Protein AF-A0A7Z7P3I7-F1 (afdb_monomer_lite)

Radius of gyration: 26.3 Å; chains: 1; bounding box: 68×51×57 Å

Secondary structure (DSSP, 8-state):
-TTT---HHHHHHHHHHHHHTTSEEEEPPPEETTEEPPPEEEEPPP-----------------------------

Organism: Streptococcus agalactiae (NCBI:txid1311)

InterPro domains:
  IPR010724 Replication initiator A, N-terminal [PF06970] (1-54)

pLDDT: mean 75.22, std 17.51, range [44.91, 95.75]

Structure (mmCIF, N/CA/C/O backbone):
data_AF-A0A7Z7P3I7-F1
#
_entry.id   AF-A0A7Z7P3I7-F1
#
loop_
_atom_site.group_PDB
_atom_site.id
_atom_site.type_symbol
_atom_site.label_atom_id
_atom_site.label_alt_id
_atom_site.label_comp_id
_atom_site.label_asym_id
_atom_site.label_entity_id
_atom_site.label_seq_id
_atom_site.pdbx_PDB_ins_code
_atom_site.Cartn_x
_atom_site.Cartn_y
_atom_site.Cartn_z
_atom_site.occupancy
_atom_site.B_iso_or_equiv
_atom_site.auth_seq_id
_atom_site.auth_comp_id
_atom_site.auth_asym_id
_atom_site.auth_atom_id
_atom_site.pdbx_PDB_model_num
ATOM 1 N N . MET A 1 1 ? 8.234 0.995 10.305 1.00 54.53 1 MET A N 1
ATOM 2 C CA . MET A 1 1 ? 8.836 1.771 9.191 1.00 54.53 1 MET A CA 1
ATOM 3 C C . MET A 1 1 ? 10.139 1.154 8.694 1.00 54.53 1 MET A C 1
ATOM 5 O O . MET A 1 1 ? 10.552 1.483 7.594 1.00 54.53 1 MET A O 1
ATOM 9 N N . GLU A 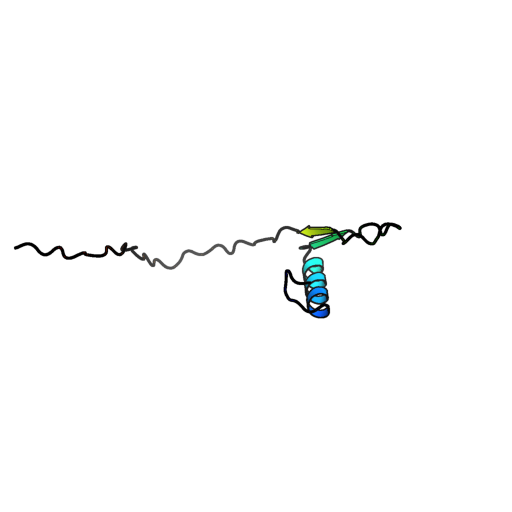1 2 ? 10.747 0.240 9.454 1.00 69.50 2 GLU A N 1
ATOM 10 C CA . GLU A 1 2 ? 12.041 -0.360 9.109 1.00 69.50 2 GLU A CA 1
ATOM 11 C C . GLU A 1 2 ? 11.982 -1.336 7.932 1.00 69.50 2 GLU A C 1
ATOM 13 O O . GLU A 1 2 ? 12.903 -1.340 7.129 1.00 69.50 2 GLU A O 1
ATOM 18 N N . LEU A 1 3 ? 10.881 -2.083 7.760 1.00 79.44 3 LEU A N 1
ATOM 19 C CA . LEU A 1 3 ? 10.802 -3.157 6.757 1.00 79.44 3 LEU A CA 1
ATOM 20 C C . LEU A 1 3 ? 11.118 -2.704 5.321 1.00 79.44 3 LEU A C 1
ATOM 22 O O . LEU A 1 3 ? 11.738 -3.440 4.568 1.00 79.44 3 LEU A O 1
ATOM 26 N N . LEU A 1 4 ? 10.684 -1.499 4.943 1.00 80.31 4 LEU A N 1
ATOM 27 C CA . LEU A 1 4 ? 10.871 -0.964 3.589 1.00 80.31 4 LEU A CA 1
ATOM 28 C C . LEU A 1 4 ? 11.881 0.191 3.535 1.00 80.31 4 LEU A C 1
ATOM 30 O O . LEU A 1 4 ? 12.171 0.691 2.454 1.00 80.31 4 LEU A O 1
ATOM 34 N N . GLY A 1 5 ? 12.373 0.666 4.686 1.00 86.12 5 GLY A N 1
ATOM 35 C CA . GLY A 1 5 ? 13.324 1.782 4.758 1.00 86.12 5 GLY A CA 1
ATOM 36 C C . GLY A 1 5 ? 12.848 3.097 4.118 1.00 86.12 5 GLY A C 1
ATOM 37 O O . GLY A 1 5 ? 13.661 3.969 3.822 1.00 86.12 5 GLY A O 1
ATOM 38 N N . PHE A 1 6 ? 11.546 3.260 3.859 1.00 89.06 6 PHE A N 1
ATOM 39 C CA . PHE A 1 6 ? 11.007 4.445 3.192 1.00 89.06 6 PHE A CA 1
ATOM 40 C C . PHE A 1 6 ? 10.589 5.536 4.174 1.00 89.06 6 PHE A C 1
ATOM 42 O O . PHE A 1 6 ? 10.096 5.272 5.272 1.00 89.06 6 PHE A O 1
ATOM 49 N N . SER A 1 7 ? 10.716 6.789 3.727 1.00 93.19 7 SER A N 1
ATOM 50 C CA . SER A 1 7 ? 10.111 7.927 4.414 1.00 93.19 7 SER A CA 1
ATOM 51 C C . SER A 1 7 ? 8.584 7.793 4.446 1.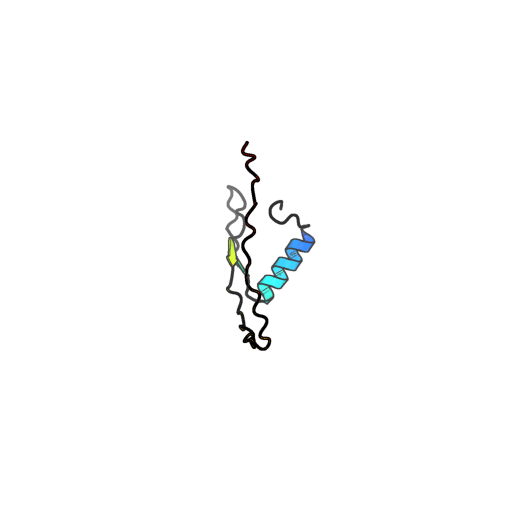00 93.19 7 SER A C 1
ATOM 53 O O . SER A 1 7 ? 7.971 7.158 3.581 1.00 93.19 7 SER A O 1
ATOM 55 N N . LYS A 1 8 ? 7.942 8.444 5.425 1.00 90.50 8 LYS A N 1
ATOM 56 C CA . LYS A 1 8 ? 6.474 8.447 5.562 1.00 90.50 8 LYS A CA 1
ATOM 57 C C . LYS A 1 8 ? 5.766 8.919 4.287 1.00 90.50 8 LYS A C 1
ATOM 59 O O . LYS A 1 8 ? 4.777 8.317 3.881 1.00 90.50 8 LYS A O 1
ATOM 64 N N . SER A 1 9 ? 6.274 9.977 3.651 1.00 94.69 9 SER A N 1
ATOM 65 C CA . SER A 1 9 ? 5.701 10.526 2.417 1.00 94.69 9 SER A CA 1
ATOM 66 C C . SER A 1 9 ? 5.813 9.544 1.254 1.00 94.69 9 SER A C 1
ATOM 68 O O . SER A 1 9 ? 4.827 9.309 0.560 1.00 94.69 9 SER A O 1
ATOM 70 N N . LYS A 1 10 ? 6.976 8.901 1.089 1.00 94.44 10 LYS A N 1
ATOM 71 C CA . LYS A 1 10 ? 7.193 7.890 0.048 1.00 94.44 10 LYS A CA 1
ATOM 72 C C . LYS A 1 10 ? 6.275 6.681 0.233 1.00 94.44 10 LYS A C 1
ATOM 74 O O . LYS A 1 10 ? 5.693 6.213 -0.741 1.00 94.44 10 LYS A O 1
ATOM 79 N N . LEU A 1 11 ? 6.083 6.227 1.473 1.00 91.88 11 LEU A N 1
ATOM 80 C CA . LEU A 1 11 ? 5.150 5.141 1.780 1.00 91.88 11 LEU A CA 1
ATOM 81 C C . LEU A 1 11 ? 3.704 5.511 1.415 1.00 91.88 11 LEU A C 1
ATOM 83 O O . LEU A 1 11 ? 2.991 4.694 0.835 1.00 91.88 11 LEU A O 1
ATOM 87 N N . LEU A 1 12 ? 3.282 6.745 1.711 1.00 93.19 12 LEU A N 1
ATOM 88 C CA . LEU A 1 12 ? 1.942 7.224 1.372 1.00 93.19 12 LEU A CA 1
ATOM 89 C C . LEU A 1 12 ? 1.722 7.282 -0.146 1.00 93.19 12 LEU A C 1
ATOM 91 O O . LEU A 1 12 ? 0.653 6.898 -0.617 1.00 93.19 12 LEU A O 1
ATOM 95 N N . THR A 1 13 ? 2.727 7.721 -0.906 1.00 95.75 13 THR A N 1
ATOM 96 C CA . THR A 1 13 ? 2.676 7.729 -2.374 1.00 95.75 13 THR A CA 1
ATOM 97 C C . THR A 1 13 ? 2.547 6.313 -2.931 1.00 95.75 13 THR A C 1
ATOM 99 O O . THR A 1 13 ? 1.619 6.054 -3.689 1.00 95.75 13 THR A O 1
ATOM 102 N N . ILE A 1 14 ? 3.407 5.380 -2.505 1.00 93.62 14 ILE A N 1
ATOM 103 C CA . ILE A 1 14 ? 3.371 3.982 -2.971 1.00 93.62 14 ILE A CA 1
ATOM 104 C C . ILE A 1 14 ? 2.014 3.341 -2.669 1.00 93.62 14 ILE A C 1
ATOM 106 O O . ILE A 1 14 ? 1.413 2.721 -3.541 1.00 93.62 14 ILE A O 1
ATOM 110 N N . LYS A 1 15 ? 1.499 3.534 -1.451 1.00 93.00 15 LYS A N 1
ATOM 111 C CA . LYS A 1 15 ? 0.202 2.999 -1.032 1.00 93.00 15 LYS A CA 1
ATOM 112 C C . LYS A 1 15 ? -0.945 3.482 -1.926 1.00 93.00 15 LYS A C 1
ATOM 114 O O . LYS A 1 15 ? -1.780 2.678 -2.324 1.00 93.00 15 LYS A O 1
ATOM 119 N N . LYS A 1 16 ? -0.972 4.774 -2.274 1.00 95.62 16 LYS A N 1
ATOM 120 C CA . LYS A 1 16 ? -1.976 5.331 -3.197 1.00 95.62 16 LYS A CA 1
ATOM 121 C C . LYS A 1 16 ? -1.879 4.699 -4.582 1.00 95.62 16 LYS A C 1
ATOM 123 O O . LYS A 1 16 ? -2.902 4.326 -5.143 1.00 95.6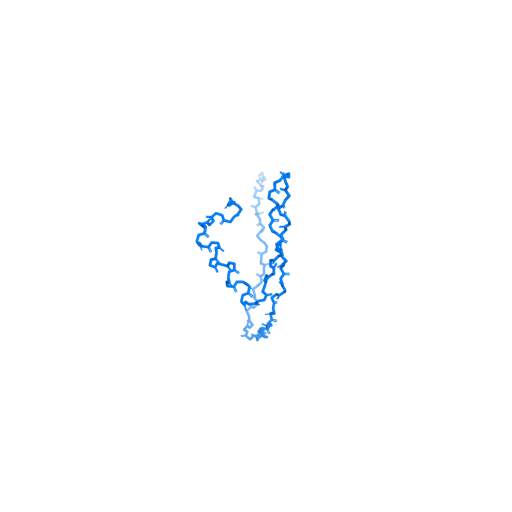2 16 LYS A O 1
ATOM 128 N N . THR A 1 17 ? -0.663 4.564 -5.108 1.00 95.19 17 THR A N 1
ATOM 129 C CA . THR A 1 17 ? -0.427 3.966 -6.425 1.00 95.19 17 THR A CA 1
ATOM 130 C C . THR A 1 17 ? -0.902 2.516 -6.470 1.00 95.19 17 THR A C 1
ATOM 132 O O . THR A 1 17 ? -1.663 2.158 -7.358 1.00 95.19 17 THR A O 1
ATOM 135 N N . LEU A 1 18 ? -0.515 1.693 -5.493 1.00 94.44 18 LEU A N 1
ATOM 136 C CA . LEU A 1 18 ? -0.921 0.286 -5.443 1.00 94.44 18 LEU A CA 1
ATOM 137 C C . LEU A 1 18 ? -2.441 0.124 -5.309 1.00 94.44 18 LEU A C 1
ATOM 139 O O . LEU A 1 18 ? -3.017 -0.734 -5.969 1.00 94.44 18 LEU A O 1
ATOM 143 N N . HIS A 1 19 ? -3.093 0.970 -4.508 1.00 94.50 19 HIS A N 1
ATOM 144 C CA . HIS A 1 19 ? -4.551 0.964 -4.386 1.00 94.50 19 HIS A CA 1
ATOM 145 C C . HIS A 1 19 ? -5.235 1.343 -5.708 1.00 94.50 19 HIS A C 1
ATOM 147 O O . HIS A 1 19 ? -6.232 0.739 -6.083 1.00 94.50 19 HIS A O 1
ATOM 153 N N . ALA A 1 20 ? -4.699 2.325 -6.442 1.00 93.94 20 ALA A N 1
ATOM 154 C CA . ALA A 1 20 ? -5.249 2.741 -7.735 1.00 93.94 20 ALA A CA 1
ATOM 155 C C . ALA A 1 20 ? -5.191 1.630 -8.797 1.00 93.94 20 ALA A C 1
ATOM 157 O O . ALA A 1 20 ? -6.083 1.549 -9.633 1.00 93.94 20 ALA A O 1
ATOM 158 N N . TYR A 1 21 ? -4.178 0.763 -8.734 1.00 93.62 21 TYR A N 1
ATOM 159 C CA . TYR A 1 21 ? -4.065 -0.415 -9.599 1.00 93.62 21 TYR A CA 1
ATOM 160 C C . TYR A 1 21 ? -4.821 -1.646 -9.071 1.00 93.62 21 TYR A C 1
ATOM 162 O O . TYR A 1 21 ? -4.679 -2.723 -9.635 1.00 93.62 21 TYR A O 1
ATOM 170 N N . GLY A 1 22 ? -5.577 -1.528 -7.973 1.00 91.94 22 GLY A N 1
ATOM 171 C CA . GLY A 1 22 ? -6.267 -2.671 -7.363 1.00 91.94 22 GLY A CA 1
ATOM 172 C C . GLY A 1 22 ? -5.328 -3.723 -6.759 1.00 91.94 22 GLY A C 1
ATOM 173 O O . GLY A 1 22 ? -5.761 -4.818 -6.419 1.00 91.94 22 GLY A O 1
ATOM 174 N N . LEU A 1 23 ? -4.041 -3.401 -6.595 1.00 94.25 23 LEU A N 1
ATOM 175 C CA . LEU A 1 23 ? -3.031 -4.330 -6.084 1.00 94.25 23 LEU A CA 1
ATOM 176 C C . LEU A 1 23 ? -3.039 -4.428 -4.563 1.00 94.25 23 LEU A C 1
ATOM 178 O O . LEU A 1 23 ? -2.437 -5.347 -4.013 1.00 94.25 23 LEU A O 1
ATOM 182 N N . ILE A 1 24 ? -3.662 -3.471 -3.870 1.00 95.75 24 ILE A N 1
ATOM 183 C CA . ILE A 1 24 ? -3.864 -3.552 -2.425 1.00 95.75 24 ILE A CA 1
ATOM 184 C C . ILE A 1 24 ? -5.240 -3.042 -2.011 1.00 95.75 24 ILE A C 1
ATOM 186 O O . ILE A 1 24 ? -5.733 -2.051 -2.548 1.00 95.75 24 ILE A O 1
ATOM 190 N N . GLU A 1 25 ? -5.776 -3.645 -0.955 1.00 93.69 25 GLU A N 1
ATOM 191 C CA . GLU A 1 25 ? -6.925 -3.139 -0.209 1.00 93.69 25 GLU A CA 1
ATOM 192 C C . GLU A 1 25 ? -6.544 -2.998 1.266 1.00 93.69 25 GLU A C 1
ATOM 194 O O . GLU A 1 25 ? -5.977 -3.909 1.872 1.00 93.69 25 GLU A O 1
ATOM 199 N N . GLU A 1 26 ? -6.835 -1.844 1.863 1.00 92.50 26 GLU A N 1
ATOM 200 C CA . GLU A 1 26 ? -6.581 -1.607 3.280 1.00 92.50 26 GLU A CA 1
ATOM 201 C C . GLU A 1 26 ? -7.883 -1.645 4.075 1.00 92.50 26 GLU A C 1
ATOM 203 O O . GLU A 1 26 ? -8.790 -0.850 3.844 1.00 92.50 26 GLU A O 1
ATOM 208 N N . VAL A 1 27 ? -7.930 -2.500 5.094 1.00 91.44 27 VAL A N 1
ATOM 209 C CA . VAL A 1 27 ? -9.056 -2.577 6.024 1.00 91.44 27 VAL A CA 1
ATOM 210 C C . VAL A 1 27 ? -8.658 -1.966 7.358 1.00 91.44 27 VAL A C 1
ATOM 212 O O . VAL A 1 27 ? -7.776 -2.473 8.068 1.00 91.44 27 VAL A O 1
ATOM 215 N N . GLN A 1 28 ? -9.344 -0.878 7.715 1.00 90.31 28 GLN A N 1
ATOM 216 C CA . GLN A 1 28 ? -9.165 -0.215 8.999 1.00 90.31 28 GLN A CA 1
ATOM 217 C C . GLN A 1 28 ? -9.509 -1.176 10.139 1.00 90.31 28 GLN A C 1
ATOM 219 O O . GLN A 1 28 ? -10.596 -1.748 10.185 1.00 90.31 28 GLN A O 1
ATOM 224 N N . GLN A 1 29 ? -8.569 -1.366 11.062 1.00 87.56 29 GLN A N 1
ATOM 225 C CA . GLN A 1 29 ? -8.826 -2.134 12.278 1.00 87.56 29 GLN A CA 1
ATOM 226 C C . GLN A 1 29 ? -9.337 -1.206 13.386 1.00 87.56 29 GLN A C 1
ATOM 228 O O . GLN A 1 29 ? -9.110 0.008 13.366 1.00 87.56 29 GLN A O 1
ATOM 233 N N . SER A 1 30 ? -10.044 -1.772 14.363 1.00 82.00 30 SER A N 1
ATOM 234 C CA . SER A 1 30 ? -10.584 -1.003 15.483 1.00 82.00 30 SER A CA 1
ATOM 235 C C . SER A 1 30 ? -9.471 -0.371 16.321 1.00 82.00 30 SER A C 1
ATOM 237 O O . SER A 1 30 ? -8.482 -1.024 16.665 1.00 82.00 30 SER A O 1
ATOM 239 N N . SER A 1 31 ? -9.679 0.877 16.732 1.00 73.31 31 SER A N 1
ATOM 240 C CA . SER A 1 31 ? -9.019 1.429 17.912 1.00 73.31 31 SER A CA 1
ATOM 241 C C . SER A 1 31 ? -9.838 1.040 19.138 1.00 73.31 31 SER A C 1
ATOM 243 O O . SER A 1 31 ? -11.004 1.414 19.237 1.00 73.31 31 SER A O 1
ATOM 245 N N . SER A 1 32 ? -9.245 0.275 20.048 1.00 69.81 32 SER A N 1
ATOM 246 C CA . SER A 1 32 ? -9.836 -0.028 21.354 1.00 69.81 32 SER A CA 1
ATOM 247 C C . SER A 1 32 ? -9.158 0.829 22.424 1.00 69.81 32 SER A C 1
ATOM 249 O O . SER A 1 32 ? -8.072 1.362 22.199 1.00 69.81 32 SER A O 1
ATOM 251 N N . GLU A 1 33 ? -9.756 0.919 23.611 1.00 69.81 33 GLU A N 1
ATOM 252 C CA . GLU A 1 33 ? -9.135 1.499 24.809 1.00 69.81 33 GLU A CA 1
ATOM 253 C C . GLU A 1 33 ? -7.782 0.833 25.139 1.00 69.81 33 GLU A C 1
ATOM 255 O O . GLU A 1 33 ? -6.864 1.477 25.636 1.00 69.81 33 GLU A O 1
ATOM 260 N N . LYS A 1 34 ? -7.605 -0.438 24.739 1.00 74.25 34 LYS A N 1
ATOM 261 C CA . LYS A 1 34 ? -6.333 -1.183 24.813 1.00 74.25 34 LYS A CA 1
ATOM 262 C C . LYS A 1 34 ? -5.269 -0.765 23.785 1.00 74.25 34 LYS A C 1
ATOM 264 O O . LYS A 1 34 ? -4.160 -1.294 23.826 1.00 74.25 34 LYS A O 1
ATOM 269 N N . GLY A 1 35 ? -5.578 0.152 22.868 1.00 78.69 35 GLY A N 1
ATOM 270 C CA . GLY A 1 35 ? -4.643 0.688 21.879 1.00 78.69 35 GLY A CA 1
ATOM 271 C C . GLY A 1 35 ? -5.125 0.590 20.430 1.00 78.69 35 GLY A C 1
ATOM 272 O O . GLY A 1 35 ? -6.136 -0.039 20.098 1.00 78.69 35 GLY A O 1
ATOM 273 N N . ARG A 1 36 ? -4.372 1.244 19.537 1.00 81.56 36 ARG A N 1
ATOM 274 C CA . ARG A 1 36 ? -4.637 1.262 18.095 1.00 81.56 36 ARG A CA 1
ATOM 275 C C . ARG A 1 36 ? -3.982 0.058 17.425 1.00 81.56 36 ARG A C 1
ATOM 277 O O . ARG A 1 36 ? -2.758 -0.022 17.360 1.00 81.56 36 ARG A O 1
ATOM 284 N N . MET A 1 37 ? -4.797 -0.840 16.881 1.00 84.94 37 MET A N 1
ATOM 285 C CA . MET A 1 37 ? -4.301 -1.895 16.002 1.00 84.94 37 MET A CA 1
ATOM 286 C C . MET A 1 37 ? -3.865 -1.318 14.653 1.00 84.94 37 MET A C 1
ATOM 288 O O . MET A 1 37 ? -4.466 -0.371 14.144 1.00 84.94 37 MET A O 1
ATOM 292 N N . ALA A 1 38 ? -2.806 -1.885 14.073 1.00 86.50 38 ALA A N 1
ATOM 293 C CA . ALA A 1 38 ? -2.411 -1.567 12.707 1.00 86.50 38 ALA A CA 1
ATOM 294 C C . ALA A 1 38 ? -3.457 -2.097 11.717 1.00 86.50 38 ALA A C 1
ATOM 296 O O . ALA A 1 38 ? -4.060 -3.146 11.942 1.00 86.50 38 ALA A O 1
ATOM 297 N N . ASN A 1 39 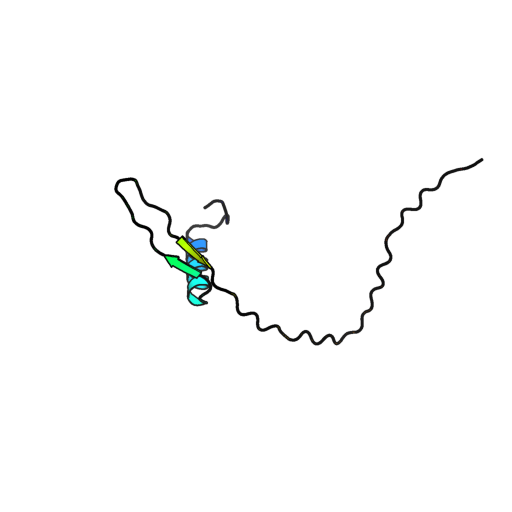? -3.657 -1.374 10.617 1.00 90.62 39 ASN A N 1
ATOM 298 C CA . ASN A 1 39 ? -4.589 -1.782 9.572 1.00 90.62 39 ASN A CA 1
ATOM 299 C C . ASN A 1 39 ? -4.107 -3.054 8.868 1.00 90.62 39 ASN A C 1
ATOM 301 O O . ASN A 1 39 ? -2.902 -3.288 8.744 1.00 90.62 39 ASN A O 1
ATOM 305 N N . LYS A 1 40 ? -5.054 -3.857 8.379 1.00 91.62 40 LYS A N 1
ATOM 306 C CA . LYS A 1 40 ? -4.743 -5.001 7.516 1.00 91.62 40 LYS A CA 1
ATOM 307 C C . LYS A 1 40 ? -4.623 -4.515 6.077 1.00 91.62 40 LYS A C 1
ATOM 309 O O . LYS A 1 40 ? -5.410 -3.673 5.659 1.00 91.62 40 LYS A O 1
ATOM 314 N N . ILE A 1 41 ? -3.651 -5.045 5.342 1.00 91.81 41 ILE A N 1
ATOM 315 C CA . ILE A 1 41 ? -3.470 -4.780 3.914 1.00 91.81 41 ILE A CA 1
ATOM 316 C C . ILE A 1 41 ? -3.544 -6.127 3.199 1.00 91.81 41 ILE A C 1
ATOM 318 O O . ILE A 1 41 ? -2.701 -6.990 3.445 1.00 91.81 41 ILE A O 1
ATOM 322 N N . TYR A 1 42 ? -4.555 -6.306 2.357 1.00 94.12 42 TYR A N 1
ATOM 323 C CA . TYR A 1 42 ? -4.681 -7.449 1.458 1.00 94.12 42 TYR A CA 1
ATOM 324 C C . TYR A 1 42 ? -3.980 -7.121 0.145 1.00 94.12 42 TYR A C 1
ATOM 326 O O . TYR A 1 42 ? -4.046 -5.984 -0.319 1.00 94.12 42 TYR A O 1
ATOM 334 N N . LEU A 1 43 ? -3.276 -8.100 -0.420 1.00 94.19 43 LEU A N 1
ATOM 335 C CA . LEU A 1 43 ? -2.585 -7.967 -1.699 1.00 94.19 43 LEU A CA 1
ATOM 336 C C . LEU A 1 43 ? -3.461 -8.581 -2.794 1.00 94.19 43 LEU A C 1
ATOM 338 O O . LEU A 1 43 ? -3.952 -9.695 -2.624 1.00 94.19 43 LEU A O 1
ATOM 342 N N . GLY A 1 44 ? -3.650 -7.845 -3.883 1.00 88.50 44 GLY A N 1
ATOM 343 C CA . GLY A 1 44 ? -4.283 -8.316 -5.108 1.00 88.50 44 GLY A CA 1
ATOM 344 C C . GLY A 1 44 ? -3.287 -9.034 -6.020 1.00 88.50 44 GLY A C 1
ATOM 345 O O . GLY A 1 44 ? -2.069 -8.955 -5.833 1.00 88.50 44 GLY A O 1
ATOM 346 N N . GLU A 1 45 ? -3.813 -9.737 -7.017 1.00 86.88 45 GLU A N 1
ATOM 3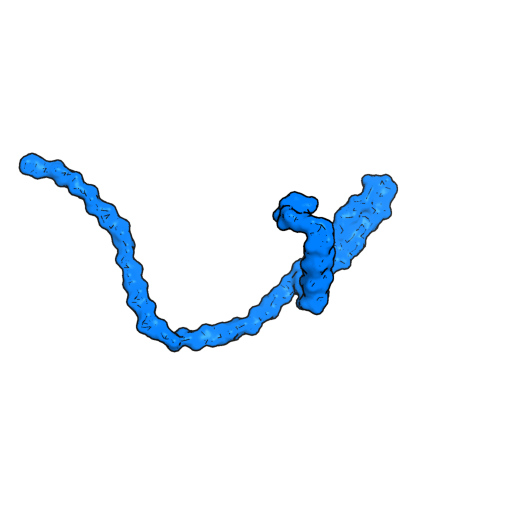47 C CA . GLU A 1 45 ? -3.013 -10.409 -8.039 1.00 86.88 45 GLU A CA 1
ATOM 348 C C . GLU A 1 45 ? -2.602 -9.415 -9.131 1.00 86.88 45 GLU A C 1
ATOM 350 O O . GLU A 1 45 ? -3.372 -8.538 -9.519 1.00 86.88 45 GLU A O 1
ATOM 355 N N . LEU A 1 46 ? -1.365 -9.533 -9.615 1.00 83.50 46 LEU A N 1
ATOM 356 C CA . LEU A 1 46 ? -0.906 -8.754 -10.758 1.00 83.50 46 LEU A CA 1
ATOM 357 C C . LEU A 1 46 ? -1.296 -9.502 -12.032 1.00 83.50 46 LEU A C 1
ATOM 359 O O . LEU A 1 46 ? -0.794 -10.601 -12.271 1.00 83.50 46 LEU A O 1
ATOM 363 N N . GLU A 1 47 ? -2.144 -8.899 -12.860 1.00 76.31 47 GLU A N 1
ATOM 364 C CA . GLU A 1 47 ? -2.424 -9.419 -14.196 1.00 76.31 47 GLU A CA 1
ATOM 365 C C . GLU A 1 47 ? -1.141 -9.339 -15.034 1.00 76.31 47 GLU A C 1
ATOM 367 O O . GLU A 1 47 ? -0.683 -8.264 -15.424 1.00 76.31 47 GLU A O 1
ATOM 372 N N . HIS A 1 48 ? -0.509 -10.489 -15.262 1.00 69.38 48 HIS A N 1
ATOM 373 C CA . HIS A 1 48 ? 0.559 -10.613 -16.241 1.00 69.38 48 HIS A CA 1
ATOM 374 C C . HIS A 1 48 ? -0.113 -10.931 -17.574 1.00 69.38 48 HIS A C 1
ATOM 376 O O . HIS A 1 48 ? -0.476 -12.081 -17.830 1.00 69.38 48 HIS A O 1
ATOM 382 N N . GLU A 1 49 ? -0.251 -9.938 -18.452 1.00 64.50 49 GLU A N 1
ATOM 383 C CA . GLU A 1 49 ? -0.213 -10.266 -19.871 1.00 64.50 49 GLU A CA 1
ATOM 384 C C . GLU A 1 49 ? 1.165 -10.883 -20.096 1.00 64.50 49 GLU A C 1
ATOM 386 O O . GLU A 1 49 ? 2.185 -10.193 -20.088 1.00 64.50 49 GLU A O 1
ATOM 391 N N . ALA A 1 50 ? 1.218 -12.213 -20.174 1.00 59.84 50 ALA A N 1
ATOM 392 C CA . ALA A 1 50 ? 2.401 -12.888 -20.657 1.00 59.84 50 ALA A CA 1
ATOM 393 C C . ALA A 1 50 ? 2.608 -12.355 -22.071 1.00 59.84 50 ALA A C 1
ATOM 395 O O . ALA A 1 50 ? 1.914 -12.771 -22.998 1.00 59.84 50 ALA A O 1
ATOM 396 N N . THR A 1 51 ? 3.521 -11.398 -22.234 1.00 61.53 51 THR A N 1
ATOM 397 C CA . THR A 1 51 ? 4.090 -11.110 -23.540 1.00 61.53 51 THR A CA 1
ATOM 398 C C . THR A 1 51 ? 4.510 -12.469 -24.080 1.00 61.53 51 THR A C 1
ATOM 400 O O . THR A 1 51 ? 5.332 -13.130 -23.435 1.00 61.53 51 THR A O 1
ATOM 403 N N . PRO A 1 52 ? 3.907 -12.963 -25.179 1.00 56.94 52 PRO A N 1
ATOM 404 C CA . PRO A 1 52 ? 4.365 -14.202 -25.762 1.00 56.94 52 PRO A CA 1
ATOM 405 C C . PRO A 1 52 ? 5.807 -13.918 -26.141 1.00 56.94 52 PRO A C 1
ATOM 407 O O . PRO A 1 52 ? 6.084 -13.088 -27.009 1.00 56.94 52 PRO A O 1
ATOM 410 N N . VAL A 1 53 ? 6.730 -14.523 -25.401 1.00 57.69 53 VAL A N 1
ATOM 411 C CA . VAL A 1 53 ? 8.132 -14.525 -25.766 1.00 57.69 53 VAL A CA 1
ATOM 412 C C . VAL A 1 53 ? 8.142 -15.211 -27.125 1.00 57.69 53 VAL A C 1
ATOM 414 O O . VAL A 1 53 ? 7.952 -16.419 -27.230 1.00 57.69 53 VAL A O 1
ATOM 417 N N . LEU A 1 54 ? 8.234 -14.416 -28.190 1.00 51.72 54 LEU A N 1
ATOM 418 C CA . LEU A 1 54 ? 8.654 -14.906 -29.487 1.00 51.72 54 LEU A CA 1
ATOM 419 C C . LEU A 1 54 ? 10.088 -15.358 -29.249 1.00 51.72 54 LEU A C 1
ATOM 421 O O . LEU A 1 54 ? 11.010 -14.545 -29.275 1.00 51.72 54 LEU A O 1
ATOM 425 N N . ASP A 1 55 ? 10.244 -16.643 -28.932 1.00 55.31 55 ASP A N 1
ATOM 426 C CA . ASP A 1 55 ? 11.507 -17.370 -28.976 1.00 55.31 55 ASP A CA 1
ATOM 427 C C . ASP A 1 55 ? 11.999 -17.374 -30.432 1.00 55.31 55 ASP A C 1
ATOM 429 O O . ASP A 1 55 ? 11.976 -18.378 -31.140 1.00 55.31 55 ASP A O 1
ATOM 433 N N . SER A 1 56 ? 12.412 -16.207 -30.903 1.00 58.69 56 SER A N 1
ATOM 434 C CA . SER A 1 56 ? 13.051 -15.982 -32.184 1.00 58.69 56 SER A CA 1
ATOM 435 C C . SER A 1 56 ? 14.415 -15.418 -31.858 1.00 58.69 56 SER A C 1
ATOM 437 O O . SER A 1 56 ? 14.597 -14.216 -31.935 1.00 58.69 56 SER A O 1
ATOM 439 N N . ASP A 1 57 ? 15.307 -16.282 -31.373 1.00 53.81 57 ASP A N 1
ATOM 440 C CA . ASP A 1 57 ? 16.742 -16.225 -31.659 1.00 53.81 57 ASP A CA 1
ATOM 441 C C . ASP A 1 57 ? 17.420 -17.480 -31.093 1.00 53.81 57 ASP A C 1
ATOM 443 O O . ASP A 1 57 ? 17.712 -17.613 -29.902 1.00 53.81 57 ASP A O 1
ATOM 447 N N . GLY A 1 58 ? 17.652 -18.444 -31.987 1.00 56.75 58 GLY A N 1
ATOM 448 C CA . GLY A 1 58 ? 18.361 -19.694 -31.733 1.00 56.75 58 GLY A CA 1
ATOM 449 C C . GLY A 1 58 ? 19.813 -19.484 -31.293 1.00 56.75 58 GLY A C 1
ATOM 450 O O . GLY A 1 58 ? 20.743 -19.644 -32.080 1.00 56.75 58 GLY A O 1
ATOM 451 N N . GLY A 1 59 ? 20.020 -19.187 -30.013 1.00 48.56 59 GLY A N 1
ATOM 452 C CA . GLY A 1 59 ? 21.325 -19.106 -29.361 1.00 48.56 59 GLY A CA 1
ATOM 453 C C . GLY A 1 59 ? 21.546 -20.268 -28.395 1.00 48.56 59 GLY A C 1
ATOM 454 O O . GLY A 1 59 ? 21.463 -20.103 -27.181 1.00 48.56 59 GLY A O 1
ATOM 455 N N . GLY A 1 60 ? 21.832 -21.464 -28.912 1.00 58.03 60 GLY A N 1
ATOM 456 C CA .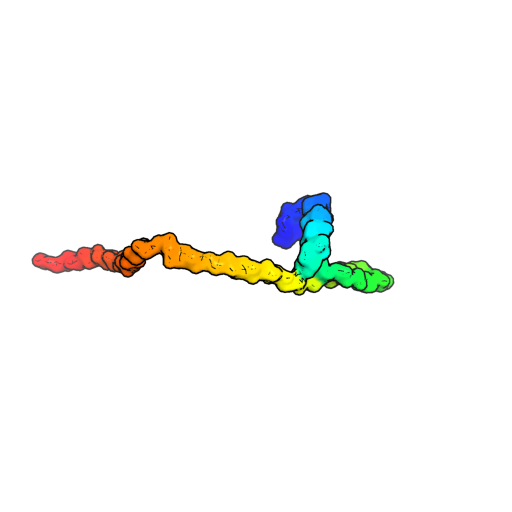 GLY A 1 60 ? 22.189 -22.621 -28.088 1.00 58.03 60 GLY A CA 1
ATOM 457 C C . GLY A 1 60 ? 23.513 -22.411 -27.342 1.00 58.03 60 GLY A C 1
ATOM 458 O O . GLY A 1 60 ? 24.585 -22.681 -27.886 1.00 58.03 60 GLY A O 1
ATOM 459 N N . VAL A 1 61 ? 23.463 -21.986 -26.077 1.00 55.59 61 VAL A N 1
ATOM 460 C CA . VAL A 1 61 ? 24.651 -21.941 -25.209 1.00 55.59 61 VAL A CA 1
ATOM 461 C C . VAL A 1 61 ? 24.801 -23.273 -24.476 1.00 55.59 61 VAL A C 1
ATOM 463 O O . VAL A 1 61 ? 24.121 -23.582 -23.498 1.00 55.59 61 VAL A O 1
ATOM 466 N N . LYS A 1 62 ? 25.739 -24.078 -24.972 1.00 56.44 62 LYS A N 1
ATOM 467 C CA . LYS A 1 62 ? 26.199 -25.344 -24.386 1.00 56.44 62 LYS A CA 1
ATOM 468 C C . LYS A 1 62 ? 26.821 -25.045 -23.014 1.00 56.44 62 LYS A C 1
ATOM 470 O O . LYS A 1 62 ? 27.878 -24.422 -22.937 1.00 56.44 62 LYS A O 1
ATOM 475 N N . LYS A 1 63 ? 26.180 -25.470 -21.920 1.00 59.97 63 LYS A N 1
ATOM 476 C CA . LYS A 1 63 ? 26.741 -25.358 -20.562 1.00 59.97 63 LYS A CA 1
ATOM 477 C C . LYS A 1 63 ? 27.907 -26.341 -20.391 1.00 59.97 63 LYS A C 1
ATOM 479 O O . LYS A 1 63 ? 27.697 -27.493 -20.021 1.00 59.97 63 LYS A O 1
ATOM 484 N N . THR A 1 64 ? 29.140 -25.890 -20.610 1.00 59.25 64 THR A N 1
ATOM 485 C CA . THR A 1 64 ? 30.335 -26.625 -20.167 1.00 59.25 64 THR A CA 1
ATOM 486 C C . THR A 1 64 ? 30.486 -26.446 -18.655 1.00 59.25 64 THR A C 1
ATOM 488 O O . THR A 1 64 ? 30.796 -25.357 -18.176 1.00 59.25 64 THR A O 1
ATOM 491 N N . ARG A 1 65 ? 30.239 -27.511 -17.883 1.00 54.25 65 ARG A N 1
ATOM 492 C CA . ARG A 1 65 ? 30.495 -27.559 -16.434 1.00 54.25 65 ARG A CA 1
ATOM 493 C C . ARG A 1 65 ? 32.011 -27.502 -16.210 1.00 54.25 65 ARG A C 1
ATOM 495 O O . ARG A 1 65 ? 32.731 -28.388 -16.664 1.00 54.25 65 ARG A O 1
ATOM 502 N N . GLY A 1 66 ? 32.490 -26.458 -15.533 1.00 51.25 66 GLY A N 1
ATOM 503 C CA . GLY A 1 66 ? 33.897 -26.293 -15.171 1.00 51.25 66 GLY A CA 1
ATOM 504 C C . GLY A 1 66 ? 34.377 -27.428 -14.265 1.00 51.25 66 GLY A C 1
ATOM 505 O O . GLY A 1 66 ? 34.037 -27.473 -13.087 1.00 51.25 66 GLY A O 1
ATOM 506 N N . GLY A 1 67 ? 35.154 -28.354 -14.826 1.00 49.78 67 GLY A N 1
ATOM 507 C CA . GLY A 1 67 ? 35.887 -29.365 -14.074 1.00 49.78 67 GLY A CA 1
ATOM 508 C C . GLY A 1 67 ? 37.265 -28.831 -13.695 1.00 49.78 67 GLY A C 1
ATOM 509 O O . GLY A 1 67 ? 38.110 -28.626 -14.564 1.00 49.78 67 GLY A O 1
ATOM 510 N N . VAL A 1 68 ? 37.496 -28.612 -12.401 1.00 50.62 68 VAL A N 1
ATOM 511 C CA . VAL A 1 68 ? 38.831 -28.342 -11.849 1.00 50.62 68 VAL A CA 1
ATOM 512 C C . VAL A 1 68 ? 39.719 -29.565 -12.103 1.00 50.62 68 VAL A C 1
ATOM 514 O O . VAL A 1 68 ? 39.444 -30.654 -11.600 1.00 50.62 68 VAL A O 1
ATOM 517 N N . LYS A 1 69 ? 40.791 -29.399 -12.887 1.00 54.03 69 LYS A N 1
ATOM 518 C CA . LYS A 1 69 ? 41.847 -30.409 -13.032 1.00 54.03 69 LYS A CA 1
ATOM 519 C C . LYS A 1 69 ? 42.829 -30.254 -11.874 1.00 54.03 69 LYS A C 1
ATOM 521 O O . LYS A 1 69 ? 43.598 -29.302 -11.835 1.00 54.03 69 LYS A O 1
ATOM 526 N N . ILE A 1 70 ? 42.800 -31.201 -10.944 1.00 56.09 70 ILE A N 1
ATOM 527 C CA . ILE A 1 70 ? 43.807 -31.333 -9.890 1.00 56.09 70 ILE A CA 1
ATOM 528 C C . ILE A 1 70 ? 44.949 -32.175 -10.468 1.00 56.09 70 ILE A C 1
ATOM 530 O O . ILE A 1 70 ? 44.767 -33.368 -10.722 1.00 56.09 70 ILE A O 1
ATOM 534 N N . SER A 1 71 ? 46.112 -31.576 -10.717 1.00 53.41 71 SER A N 1
ATOM 535 C CA . SER A 1 71 ? 47.319 -32.319 -11.082 1.00 53.41 71 SER A CA 1
ATOM 536 C C . SER A 1 71 ? 47.838 -33.063 -9.851 1.00 53.41 71 SER A C 1
ATOM 538 O O . SER A 1 71 ? 48.367 -32.475 -8.911 1.00 53.41 71 SER A O 1
ATOM 540 N N . ARG A 1 72 ? 47.676 -34.389 -9.839 1.00 45.94 72 ARG A N 1
ATOM 541 C CA . ARG A 1 72 ? 48.409 -35.261 -8.918 1.00 45.94 72 ARG A CA 1
ATOM 542 C C . ARG A 1 72 ? 49.730 -35.632 -9.577 1.00 45.94 72 ARG A C 1
ATOM 544 O O . ARG A 1 72 ? 49.736 -36.365 -10.561 1.00 45.94 72 ARG A O 1
ATOM 551 N N . GLY A 1 73 ? 50.825 -35.110 -9.029 1.00 46.03 73 GLY A N 1
ATOM 552 C CA . GLY A 1 73 ? 52.165 -35.589 -9.337 1.00 46.03 73 GLY A CA 1
ATOM 553 C C . GLY A 1 73 ? 52.281 -37.075 -9.012 1.00 46.03 73 GLY A C 1
ATOM 554 O O . GLY A 1 73 ? 51.813 -37.532 -7.965 1.00 46.03 73 GLY A O 1
ATOM 555 N N . ARG A 1 74 ? 52.896 -37.826 -9.920 1.00 44.91 74 ARG A N 1
ATOM 556 C CA . ARG A 1 74 ? 53.418 -39.161 -9.651 1.00 44.91 74 ARG A CA 1
ATOM 557 C C . ARG A 1 74 ? 54.754 -39.313 -10.371 1.00 44.91 74 ARG A C 1
ATOM 559 O O . ARG A 1 74 ? 54.779 -39.167 -11.584 1.00 44.91 74 ARG A O 1
ATOM 566 N N . SER A 1 75 ? 55.751 -39.577 -9.520 1.00 48.97 75 SER A N 1
ATOM 567 C CA . SER A 1 75 ? 57.029 -40.288 -9.667 1.00 48.97 75 SER A CA 1
ATOM 568 C C . SER A 1 75 ? 57.865 -40.079 -10.919 1.00 48.97 75 SER A C 1
ATOM 570 O O . SER A 1 75 ? 57.390 -40.424 -12.017 1.00 48.97 75 SER A O 1
#

Foldseek 3Di:
DPPVPDDPVVVVVVVVVCVVVVQKDWAADDADPVGGDDIDIDGDDDDDPPPPPPPPDPDDDDDDDDDDDDDDDDD

Sequence (75 aa):
MELLGFSKSKLLTIKKTLHAYGLIEEVQQSSSEKGRMANKIYLGELEHEATPVLDSDGGGVKKTRGGVKISRGRS